Protein AF-A0A1C0SXD9-F1 (afdb_monomer)

Structure (mmCIF, N/CA/C/O backbone):
data_AF-A0A1C0SXD9-F1
#
_entry.id   AF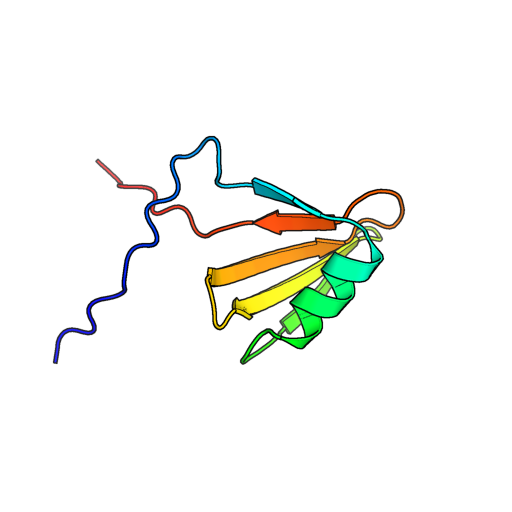-A0A1C0SXD9-F1
#
loop_
_atom_site.group_PDB
_atom_site.id
_atom_site.type_symbol
_atom_site.label_atom_id
_atom_site.label_alt_id
_atom_site.label_comp_id
_atom_site.label_asym_id
_atom_site.label_entity_id
_atom_site.label_seq_id
_atom_site.pdbx_PDB_ins_code
_atom_site.Cartn_x
_atom_site.Cartn_y
_atom_site.Cartn_z
_atom_site.occupancy
_atom_site.B_iso_or_equiv
_atom_site.auth_seq_id
_atom_site.auth_comp_id
_atom_site.auth_asym_id
_atom_site.auth_atom_id
_atom_site.pdbx_PDB_model_num
ATOM 1 N N . MET A 1 1 ? 26.746 -13.014 -15.295 1.00 37.53 1 MET A N 1
ATOM 2 C CA . MET A 1 1 ? 25.403 -13.587 -15.074 1.00 37.53 1 MET A CA 1
ATOM 3 C C . MET A 1 1 ? 24.397 -12.480 -15.335 1.00 37.53 1 MET A C 1
ATOM 5 O O . MET A 1 1 ? 24.420 -11.497 -14.611 1.00 37.53 1 MET A O 1
ATOM 9 N N . GLN A 1 2 ? 23.626 -12.566 -16.421 1.00 35.81 2 GLN A N 1
ATOM 10 C CA . GLN A 1 2 ? 22.554 -11.609 -16.705 1.00 35.81 2 GLN A CA 1
ATOM 11 C C . GLN A 1 2 ? 21.339 -12.012 -15.872 1.00 35.81 2 GLN A C 1
ATOM 13 O O . GLN A 1 2 ? 20.752 -13.068 -16.098 1.00 35.81 2 GLN A O 1
ATOM 18 N N . THR A 1 3 ? 20.995 -11.202 -14.879 1.00 41.47 3 THR A N 1
ATOM 19 C CA . THR A 1 3 ? 19.731 -11.307 -14.156 1.00 41.47 3 THR A CA 1
ATOM 20 C C . THR A 1 3 ? 18.616 -10.976 -15.143 1.00 41.47 3 THR A C 1
ATOM 22 O O . THR A 1 3 ? 18.416 -9.819 -15.504 1.00 41.47 3 THR A O 1
ATOM 25 N N . LEU A 1 4 ? 17.922 -12.007 -15.629 1.00 42.88 4 LEU A N 1
ATOM 26 C CA . LEU A 1 4 ? 16.661 -11.863 -16.348 1.00 42.88 4 LEU A CA 1
ATOM 27 C C . LEU A 1 4 ? 15.645 -11.274 -15.369 1.00 42.88 4 LEU A C 1
ATOM 29 O O . LEU A 1 4 ? 14.987 -11.993 -14.621 1.00 42.88 4 LEU A O 1
ATOM 33 N N . GLN A 1 5 ? 15.569 -9.948 -15.339 1.00 43.47 5 GLN A N 1
ATOM 34 C CA . GLN A 1 5 ? 14.498 -9.228 -14.677 1.00 43.47 5 GLN A CA 1
ATOM 35 C C . GLN A 1 5 ? 13.211 -9.616 -15.409 1.00 43.47 5 GLN A C 1
ATOM 37 O O . GLN A 1 5 ? 12.995 -9.211 -16.551 1.00 43.47 5 GLN A O 1
ATOM 42 N N . GLN A 1 6 ? 12.407 -10.488 -14.798 1.00 46.34 6 GLN A N 1
ATOM 43 C CA . GLN A 1 6 ? 11.114 -10.883 -15.343 1.00 46.34 6 GLN A CA 1
ATOM 44 C C . GLN A 1 6 ? 10.255 -9.621 -15.463 1.00 46.34 6 GLN A C 1
ATOM 46 O O . GLN A 1 6 ? 9.779 -9.074 -14.470 1.00 46.34 6 GLN A O 1
ATOM 51 N N . ALA A 1 7 ? 10.120 -9.116 -16.687 1.00 47.34 7 ALA A N 1
ATOM 52 C CA . ALA A 1 7 ? 9.286 -7.970 -16.991 1.00 47.34 7 ALA A CA 1
ATOM 53 C C . ALA A 1 7 ? 7.824 -8.400 -16.841 1.00 47.34 7 ALA A C 1
ATOM 55 O O . ALA A 1 7 ? 7.255 -9.027 -17.735 1.00 47.34 7 ALA A O 1
ATOM 56 N N . ILE A 1 8 ? 7.222 -8.103 -15.689 1.00 53.78 8 ILE A N 1
ATOM 57 C CA . ILE A 1 8 ? 5.796 -8.336 -15.463 1.00 53.78 8 ILE A CA 1
ATOM 58 C C . ILE A 1 8 ? 5.034 -7.484 -16.480 1.00 53.78 8 ILE A C 1
ATOM 60 O O . ILE A 1 8 ? 4.993 -6.259 -16.410 1.00 53.78 8 ILE A O 1
ATOM 64 N N . THR A 1 9 ? 4.491 -8.162 -17.488 1.00 46.53 9 THR A N 1
ATOM 65 C CA . THR A 1 9 ? 3.925 -7.574 -18.703 1.00 46.53 9 THR A CA 1
ATOM 66 C C . THR A 1 9 ? 2.462 -7.186 -18.474 1.00 46.53 9 THR A C 1
ATOM 68 O O . THR A 1 9 ? 1.567 -7.665 -19.166 1.00 46.53 9 THR A O 1
ATOM 71 N N . LYS A 1 10 ? 2.166 -6.361 -17.463 1.00 51.62 10 LYS A N 1
ATOM 72 C CA . LYS A 1 10 ? 0.816 -5.789 -17.346 1.00 51.62 10 LYS A CA 1
ATOM 73 C C . LYS A 1 10 ? 0.694 -4.643 -18.353 1.00 51.62 10 LYS A C 1
ATOM 75 O O . LYS A 1 10 ? 1.486 -3.706 -18.340 1.00 51.62 10 LYS A O 1
ATOM 80 N N . SER A 1 11 ? -0.283 -4.735 -19.255 1.00 54.69 11 SER A N 1
ATOM 81 C CA . SER A 1 11 ? -0.645 -3.653 -20.178 1.00 54.69 11 SER A CA 1
ATOM 82 C C . SER A 1 11 ? -0.925 -2.354 -19.400 1.00 54.69 11 SER A C 1
ATOM 84 O O . SER A 1 11 ? -1.425 -2.446 -18.281 1.00 54.69 11 SER A O 1
ATOM 86 N N . PRO A 1 12 ? -0.673 -1.150 -19.955 1.00 55.06 12 PRO A N 1
ATOM 87 C CA . PRO A 1 12 ? -0.807 0.121 -19.226 1.00 55.06 12 PRO A CA 1
ATOM 88 C C . PRO A 1 12 ? -2.162 0.319 -18.526 1.00 55.06 12 PRO A C 1
ATOM 90 O O . PRO A 1 12 ? -2.217 0.886 -17.440 1.00 55.06 12 PRO A O 1
ATOM 93 N N . ALA A 1 13 ? -3.240 -0.232 -19.094 1.00 53.69 13 ALA A N 1
ATOM 94 C CA . ALA A 1 13 ? -4.588 -0.235 -18.516 1.00 53.69 13 ALA A CA 1
ATOM 95 C C . ALA A 1 13 ? -4.738 -1.060 -17.215 1.00 53.69 13 ALA A C 1
ATOM 97 O O . ALA A 1 13 ? -5.754 -0.954 -16.544 1.00 53.69 13 ALA A O 1
ATOM 98 N N . LEU A 1 14 ? -3.744 -1.883 -16.865 1.00 64.38 14 LEU A N 1
ATOM 99 C CA . LEU A 1 14 ? -3.681 -2.730 -15.666 1.00 64.38 14 LEU A CA 1
ATOM 100 C C . LEU A 1 14 ? -2.511 -2.337 -14.744 1.00 64.38 14 LEU A C 1
ATOM 102 O 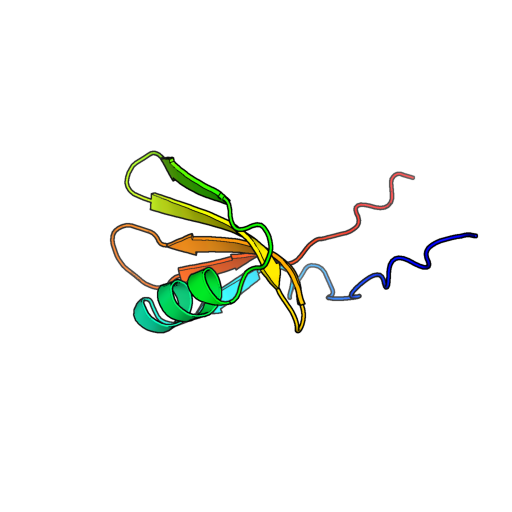O . LEU A 1 14 ? -2.129 -3.106 -13.861 1.00 64.38 14 LEU A O 1
ATOM 106 N N . SER A 1 15 ? -1.898 -1.171 -14.977 1.00 75.44 15 SER A N 1
ATOM 107 C CA . SER A 1 15 ? -0.771 -0.668 -14.176 1.00 75.44 15 SER A CA 1
ATOM 108 C C . SER A 1 15 ? -1.189 -0.190 -12.784 1.00 75.44 15 SER A C 1
ATOM 110 O O . SER A 1 15 ? -0.347 -0.104 -11.893 1.00 75.44 15 SER A O 1
ATOM 112 N N . VAL A 1 16 ? -2.485 0.064 -12.593 1.00 86.94 16 VAL A N 1
ATOM 113 C CA . VAL A 1 16 ? -3.085 0.488 -11.330 1.00 86.94 16 VAL A CA 1
ATOM 114 C C . VAL A 1 16 ? -4.237 -0.445 -10.990 1.00 86.94 16 VAL A C 1
ATOM 116 O O . VAL A 1 16 ? -5.054 -0.765 -11.853 1.00 86.94 16 VAL A O 1
ATOM 119 N N . GLN A 1 17 ? -4.301 -0.880 -9.737 1.00 90.38 17 GLN A N 1
ATOM 120 C CA . GLN A 1 17 ? -5.405 -1.681 -9.224 1.00 90.38 17 GLN A CA 1
ATOM 121 C C . GLN A 1 17 ? -5.908 -1.097 -7.908 1.00 90.38 17 GLN A C 1
ATOM 123 O O . GLN A 1 17 ? -5.150 -0.990 -6.944 1.00 90.38 17 GLN A O 1
ATOM 128 N N . ASP A 1 18 ? -7.197 -0.766 -7.870 1.00 93.88 18 ASP A N 1
ATOM 129 C CA . ASP A 1 18 ? -7.903 -0.425 -6.640 1.00 93.88 18 ASP A CA 1
ATOM 130 C C . ASP A 1 18 ? -8.078 -1.662 -5.761 1.00 93.88 18 ASP A C 1
ATOM 132 O O . ASP A 1 18 ? -8.526 -2.720 -6.216 1.00 93.88 18 ASP A O 1
ATOM 136 N N . ILE A 1 19 ? -7.752 -1.507 -4.482 1.00 94.19 19 ILE A N 1
ATOM 137 C CA . ILE A 1 19 ? -7.933 -2.528 -3.456 1.00 94.19 19 ILE A CA 1
ATOM 138 C C . ILE A 1 19 ? -8.561 -1.917 -2.198 1.00 94.19 19 ILE A C 1
ATOM 140 O O . ILE A 1 19 ? -8.355 -0.736 -1.913 1.00 94.19 19 ILE A O 1
ATOM 144 N N . PRO A 1 20 ? -9.323 -2.690 -1.409 1.00 96.75 20 PRO A N 1
ATOM 145 C CA . PRO A 1 20 ? -9.874 -2.199 -0.151 1.00 96.75 20 PRO A CA 1
ATOM 146 C C . PRO A 1 20 ? -8.790 -1.653 0.786 1.00 96.75 20 PRO A C 1
ATOM 148 O O . PRO A 1 20 ? -7.672 -2.166 0.819 1.00 96.75 20 PRO A O 1
ATOM 151 N N . TYR A 1 21 ? -9.141 -0.645 1.585 1.00 92.94 21 TYR A N 1
ATOM 152 C CA . TYR A 1 21 ? -8.222 0.032 2.506 1.00 92.94 21 TYR A CA 1
ATOM 153 C C . TYR A 1 21 ? -7.422 -0.938 3.394 1.00 92.94 21 TYR A C 1
ATOM 155 O O . TYR A 1 21 ? -6.193 -0.896 3.421 1.00 92.94 21 TYR A O 1
ATOM 163 N N . ASP A 1 22 ? -8.107 -1.870 4.061 1.00 93.75 22 ASP A N 1
ATOM 164 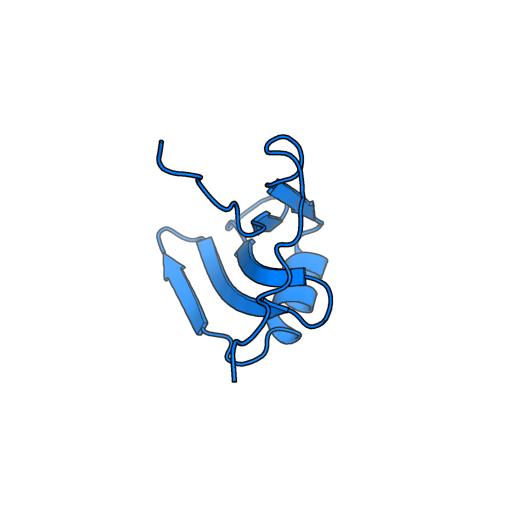C CA . ASP A 1 22 ? -7.472 -2.845 4.959 1.00 93.75 22 ASP A CA 1
ATOM 165 C C . ASP A 1 22 ? -6.548 -3.812 4.208 1.00 93.75 22 ASP A C 1
ATOM 167 O O . ASP A 1 22 ? -5.489 -4.204 4.706 1.00 93.75 22 ASP A O 1
ATOM 171 N N . MET A 1 23 ? -6.921 -4.165 2.975 1.00 95.38 23 MET A N 1
ATOM 172 C CA . MET A 1 23 ? -6.090 -4.993 2.107 1.00 95.38 23 MET A CA 1
ATOM 173 C C . MET A 1 23 ? -4.804 -4.255 1.742 1.00 95.38 23 MET A C 1
ATOM 175 O O . MET A 1 23 ? -3.742 -4.860 1.784 1.00 95.38 23 MET A O 1
ATOM 179 N N . ALA A 1 24 ? -4.860 -2.949 1.472 1.00 94.25 24 ALA A N 1
ATOM 180 C CA . ALA A 1 24 ? -3.670 -2.167 1.146 1.00 94.25 24 ALA A CA 1
ATOM 181 C C . ALA A 1 24 ? -2.636 -2.160 2.280 1.00 94.25 24 ALA A C 1
ATOM 183 O O . ALA A 1 24 ? -1.438 -2.295 2.025 1.00 94.25 24 ALA A O 1
ATOM 184 N N . TRP A 1 25 ? -3.088 -2.095 3.535 1.00 94.50 25 TRP A N 1
ATOM 185 C CA . TRP A 1 25 ? -2.205 -2.271 4.690 1.00 94.50 25 TRP A CA 1
ATOM 186 C C . TRP A 1 25 ? -1.615 -3.678 4.757 1.00 94.50 25 TRP A C 1
ATOM 188 O O . TRP A 1 25 ? -0.417 -3.825 4.996 1.00 94.50 25 TRP A O 1
ATOM 198 N N . SER A 1 26 ? -2.431 -4.709 4.519 1.00 94.75 26 SER A N 1
ATOM 199 C 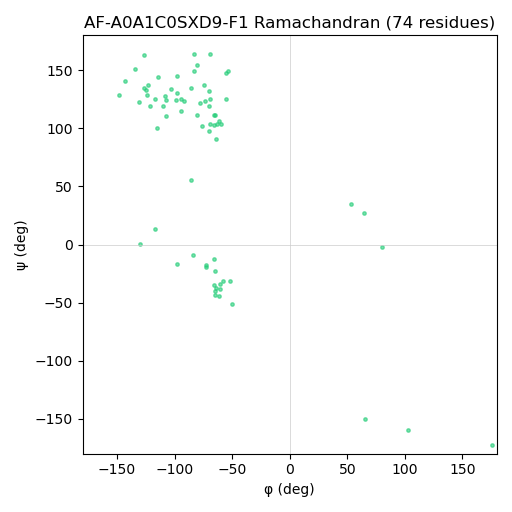CA . SER A 1 26 ? -1.962 -6.098 4.505 1.00 94.75 26 SER A CA 1
ATOM 200 C C . SER A 1 26 ? -0.916 -6.346 3.417 1.00 94.75 26 SER A C 1
ATOM 202 O O . SER A 1 26 ? 0.115 -6.951 3.703 1.00 94.75 26 SER A O 1
ATOM 204 N N . GLU A 1 27 ? -1.131 -5.838 2.203 1.00 93.19 27 GLU A N 1
ATOM 205 C CA . GLU A 1 27 ? -0.174 -5.948 1.098 1.00 93.19 27 GLU A CA 1
ATOM 206 C C . GLU A 1 27 ? 1.136 -5.200 1.404 1.00 93.19 27 GLU A C 1
ATOM 208 O O . GLU A 1 27 ? 2.218 -5.709 1.117 1.00 93.19 27 GLU A O 1
ATOM 213 N N . GLY A 1 28 ? 1.073 -4.039 2.071 1.00 91.88 28 GLY A N 1
ATOM 214 C CA . GLY A 1 28 ? 2.263 -3.291 2.503 1.00 91.88 28 GLY A CA 1
ATOM 215 C C . GLY A 1 28 ? 3.170 -4.069 3.457 1.00 91.88 28 GLY A C 1
ATOM 216 O O . GLY A 1 28 ? 4.394 -3.949 3.378 1.00 91.88 28 GLY A O 1
ATOM 217 N N . LEU A 1 29 ? 2.588 -4.910 4.316 1.00 93.38 29 LEU A N 1
ATOM 218 C CA . LEU A 1 29 ? 3.335 -5.766 5.246 1.00 93.38 29 LEU A CA 1
ATOM 219 C C . LEU A 1 29 ? 4.035 -6.945 4.557 1.00 93.38 29 LEU A C 1
ATOM 221 O O . LEU A 1 29 ? 4.963 -7.512 5.131 1.00 93.38 29 LEU A O 1
ATOM 225 N N . LYS A 1 30 ? 3.609 -7.318 3.346 1.00 93.25 30 LYS A N 1
ATOM 226 C CA . LYS A 1 30 ? 4.218 -8.408 2.568 1.00 93.25 30 LYS A CA 1
ATOM 227 C C . L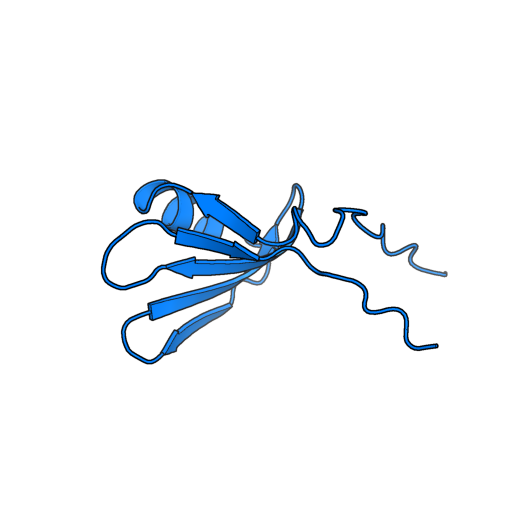YS A 1 30 ? 5.443 -7.961 1.769 1.00 93.25 30 LYS A C 1
ATOM 229 O O . LYS A 1 30 ? 6.113 -8.804 1.180 1.00 93.25 30 LYS A O 1
ATOM 234 N N . LEU A 1 31 ? 5.718 -6.658 1.703 1.00 92.00 31 LEU A N 1
ATOM 235 C CA . LEU A 1 31 ? 6.816 -6.121 0.906 1.00 92.00 31 LEU A CA 1
ATOM 236 C C . LEU A 1 31 ? 8.173 -6.409 1.555 1.00 92.00 31 LEU A C 1
ATOM 238 O O . LEU A 1 31 ? 8.458 -5.979 2.675 1.00 92.00 31 LEU A O 1
ATOM 242 N N . GLU A 1 32 ? 9.055 -7.061 0.808 1.00 92.62 32 GLU A N 1
ATOM 243 C CA . GLU A 1 32 ? 10.461 -7.179 1.174 1.00 92.62 32 GLU A CA 1
ATOM 244 C C . GLU A 1 32 ? 11.182 -5.848 0.923 1.00 92.62 32 GLU A C 1
ATOM 246 O O . GLU A 1 32 ? 10.965 -5.179 -0.093 1.00 92.62 32 GLU A O 1
ATOM 251 N N . GLY A 1 33 ? 12.038 -5.441 1.867 1.00 90.31 33 GLY A N 1
ATOM 252 C CA . GLY A 1 33 ? 12.730 -4.148 1.801 1.00 90.31 33 GLY A CA 1
ATOM 253 C C . GLY A 1 33 ? 11.788 -2.941 1.880 1.00 90.31 33 GLY A C 1
ATOM 254 O O . GLY A 1 33 ? 12.106 -1.888 1.335 1.00 90.31 33 GLY A O 1
ATOM 255 N N . CYS A 1 34 ? 10.627 -3.108 2.524 1.00 91.88 34 CYS A N 1
ATOM 256 C CA . CYS A 1 34 ? 9.573 -2.104 2.595 1.00 91.88 34 CYS A CA 1
ATOM 257 C C . CYS A 1 34 ? 10.067 -0.758 3.147 1.00 91.88 34 CYS A C 1
ATOM 259 O O . CYS A 1 34 ? 10.580 -0.669 4.265 1.00 91.88 34 CYS A O 1
ATOM 261 N N . VAL A 1 35 ? 9.832 0.301 2.376 1.00 93.94 35 VAL A N 1
ATOM 262 C CA . VAL A 1 35 ? 9.986 1.690 2.801 1.00 93.94 35 VAL A CA 1
ATOM 263 C C . VAL A 1 35 ? 8.603 2.312 2.902 1.00 93.94 35 VAL A C 1
ATOM 265 O O . VAL A 1 35 ? 7.884 2.415 1.909 1.00 93.94 35 VAL A O 1
ATOM 268 N N . ARG A 1 36 ? 8.241 2.754 4.108 1.00 95.25 36 ARG A N 1
ATOM 269 C CA . ARG A 1 36 ? 7.021 3.522 4.366 1.00 95.25 36 ARG A CA 1
ATOM 270 C C . ARG A 1 36 ? 7.338 5.011 4.337 1.00 95.25 36 ARG A C 1
ATOM 272 O O . ARG A 1 36 ? 8.179 5.477 5.101 1.00 95.25 36 ARG A O 1
ATOM 279 N N . THR A 1 37 ? 6.617 5.750 3.507 1.00 94.94 37 THR A N 1
ATOM 280 C CA . THR A 1 37 ? 6.676 7.212 3.437 1.00 94.94 37 THR A CA 1
ATOM 281 C C . THR A 1 37 ? 5.289 7.786 3.673 1.00 94.94 37 THR A C 1
ATOM 283 O O . THR A 1 37 ? 4.313 7.289 3.121 1.00 94.94 37 THR A O 1
ATOM 286 N N . GLU A 1 38 ? 5.190 8.849 4.461 1.00 95.19 38 GLU A N 1
ATOM 287 C CA . GLU A 1 38 ? 3.947 9.602 4.628 1.00 95.19 38 GLU A CA 1
ATOM 288 C C . GLU A 1 38 ? 4.074 10.946 3.920 1.00 95.19 38 GLU A C 1
ATOM 290 O O . GLU A 1 38 ? 5.045 11.679 4.125 1.00 95.19 38 GLU A O 1
ATOM 295 N N . ARG A 1 39 ? 3.108 11.268 3.058 1.00 87.56 39 ARG A N 1
ATOM 296 C CA . ARG A 1 39 ? 3.101 12.523 2.307 1.00 87.56 39 ARG A CA 1
ATOM 297 C C . ARG A 1 39 ? 1.673 12.980 2.056 1.00 87.56 39 ARG A C 1
ATOM 299 O O . ARG A 1 39 ? 0.859 12.213 1.562 1.00 87.56 39 ARG A O 1
ATOM 306 N N . GLU A 1 40 ? 1.387 14.239 2.391 1.00 88.50 40 GLU A N 1
ATOM 307 C CA . GLU A 1 40 ? 0.093 14.888 2.110 1.00 88.50 40 GLU A CA 1
ATOM 308 C C . GLU A 1 40 ? -1.118 14.086 2.640 1.00 88.50 40 GLU A C 1
ATOM 310 O O . GLU A 1 40 ? -2.187 14.059 2.041 1.00 88.50 40 GLU A O 1
ATOM 315 N N . GLY A 1 41 ? -0.945 13.412 3.784 1.00 89.25 41 GLY A N 1
ATOM 316 C CA . GLY A 1 41 ? -1.982 12.591 4.419 1.00 89.25 41 GLY A CA 1
ATOM 317 C C . GLY A 1 41 ? -2.156 11.190 3.824 1.00 89.25 41 GLY A C 1
ATOM 318 O O . GLY A 1 41 ? -2.954 10.418 4.346 1.00 89.25 41 GLY A O 1
ATOM 319 N N . ALA A 1 42 ? -1.407 10.836 2.777 1.00 93.12 42 ALA A N 1
ATOM 320 C CA . ALA A 1 42 ? -1.346 9.484 2.240 1.00 93.12 42 ALA A CA 1
ATOM 321 C C . ALA A 1 42 ? -0.117 8.733 2.772 1.00 93.12 42 ALA A C 1
ATOM 323 O O . ALA A 1 42 ? 0.962 9.305 2.952 1.00 93.12 42 ALA A O 1
ATOM 324 N N . THR A 1 43 ? -0.277 7.431 2.987 1.00 96.06 43 THR A N 1
ATOM 325 C CA . THR A 1 43 ? 0.835 6.514 3.263 1.00 96.06 43 THR A CA 1
ATOM 326 C C . THR A 1 43 ? 1.216 5.802 1.975 1.00 96.06 43 THR A C 1
ATOM 328 O O . THR A 1 43 ? 0.357 5.255 1.291 1.00 96.06 43 THR A O 1
ATOM 331 N N . VAL A 1 44 ? 2.501 5.794 1.640 1.00 94.56 44 VAL A N 1
ATOM 332 C CA . VAL A 1 44 ? 3.048 5.082 0.486 1.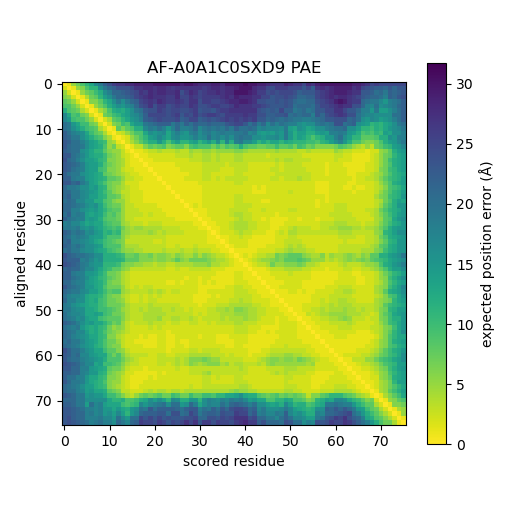00 9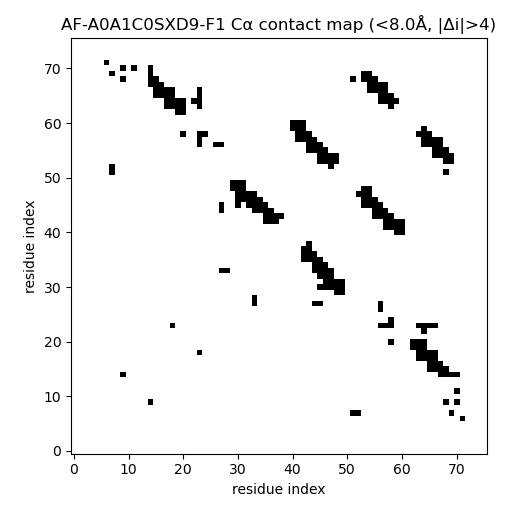4.56 44 VAL A CA 1
ATOM 333 C C . VAL A 1 44 ? 4.020 4.024 0.978 1.00 94.56 44 VAL A C 1
ATOM 335 O O . VAL A 1 44 ? 4.971 4.341 1.694 1.00 94.56 44 VAL A O 1
ATOM 338 N N . PHE A 1 45 ? 3.796 2.779 0.579 1.00 95.06 45 PHE A N 1
ATOM 339 C CA . PHE A 1 45 ? 4.759 1.701 0.742 1.00 95.06 45 PHE A CA 1
ATOM 340 C C . PHE A 1 45 ? 5.444 1.403 -0.586 1.00 95.06 45 PHE A C 1
ATOM 342 O O . PHE A 1 45 ? 4.778 1.262 -1.610 1.00 95.06 45 PHE A O 1
ATOM 349 N N . THR A 1 46 ? 6.763 1.261 -0.554 1.00 91.38 46 THR A N 1
ATOM 350 C CA . THR A 1 46 ? 7.573 0.851 -1.705 1.00 91.38 46 THR A CA 1
ATOM 351 C C . THR A 1 46 ? 8.394 -0.368 -1.325 1.00 91.38 46 THR A C 1
ATOM 353 O O . THR A 1 46 ? 9.033 -0.369 -0.274 1.00 91.38 46 THR A O 1
ATOM 356 N N . GLY A 1 47 ? 8.412 -1.394 -2.171 1.00 90.19 47 GLY A N 1
ATOM 357 C CA . GLY A 1 47 ? 9.223 -2.587 -1.934 1.00 90.19 47 GLY A CA 1
ATOM 358 C C . GLY A 1 47 ? 8.999 -3.676 -2.976 1.00 90.19 47 GLY A C 1
ATOM 359 O O . GLY A 1 47 ? 8.314 -3.465 -3.982 1.00 90.19 47 GLY A O 1
ATOM 360 N N . VAL A 1 48 ? 9.584 -4.846 -2.729 1.00 89.94 48 VAL A N 1
ATOM 361 C CA . VAL A 1 48 ? 9.434 -6.024 -3.591 1.00 89.94 48 VAL A CA 1
ATOM 362 C C . VAL A 1 48 ? 8.296 -6.883 -3.047 1.00 89.94 48 VAL A C 1
ATOM 364 O O . VAL A 1 48 ? 8.392 -7.428 -1.951 1.00 89.94 48 VAL A O 1
ATOM 367 N N . HIS A 1 49 ? 7.213 -7.016 -3.804 1.00 89.00 49 HIS A N 1
ATOM 368 C CA . HIS A 1 49 ? 6.124 -7.930 -3.481 1.00 89.00 49 HIS A CA 1
ATOM 369 C C . HIS A 1 49 ? 6.428 -9.337 -4.016 1.00 89.00 49 HIS A C 1
ATOM 371 O O . HIS A 1 49 ? 6.791 -9.455 -5.194 1.00 89.00 49 HIS A O 1
ATOM 377 N N . PRO A 1 50 ? 6.218 -10.411 -3.231 1.00 85.06 50 PRO A N 1
ATOM 378 C CA . PRO A 1 50 ? 6.563 -11.779 -3.635 1.00 85.06 50 PRO A CA 1
ATOM 379 C C . PRO A 1 50 ? 5.865 -12.230 -4.926 1.00 85.06 50 PRO A C 1
ATOM 381 O O . PRO A 1 50 ? 6.428 -12.991 -5.706 1.00 85.06 50 PRO A O 1
ATOM 384 N N . GLU A 1 51 ? 4.655 -11.730 -5.183 1.00 84.50 51 GLU A N 1
ATOM 385 C CA . GLU A 1 51 ? 3.860 -12.113 -6.359 1.00 84.50 51 GLU A CA 1
ATOM 386 C C . GLU A 1 51 ? 3.956 -11.118 -7.524 1.00 84.50 51 GLU A C 1
ATOM 388 O O . GLU A 1 51 ? 3.538 -11.422 -8.643 1.00 84.50 51 GLU A O 1
ATOM 393 N N . HIS A 1 52 ? 4.420 -9.891 -7.271 1.00 80.88 52 HIS A N 1
ATOM 394 C CA . HIS A 1 52 ? 4.265 -8.774 -8.215 1.00 80.88 52 HIS A CA 1
ATOM 395 C C . HIS A 1 52 ? 5.562 -8.013 -8.499 1.00 80.88 52 HIS A C 1
ATOM 397 O O . HIS A 1 52 ? 5.546 -7.064 -9.284 1.00 80.88 52 HIS A O 1
ATOM 403 N N . GLY A 1 53 ? 6.681 -8.414 -7.896 1.00 84.44 53 GLY A N 1
ATOM 404 C CA . GLY A 1 53 ? 7.944 -7.697 -8.018 1.00 84.44 53 GLY A CA 1
ATOM 405 C C . GLY A 1 53 ? 7.871 -6.304 -7.388 1.00 84.44 53 GLY A C 1
ATOM 406 O O . GLY A 1 53 ? 7.140 -6.084 -6.427 1.00 84.44 53 GLY A O 1
ATOM 407 N N . ASN A 1 54 ? 8.649 -5.356 -7.909 1.00 87.62 54 ASN A N 1
ATOM 408 C CA . ASN A 1 54 ? 8.707 -3.993 -7.373 1.00 87.62 54 ASN A CA 1
ATOM 409 C C . ASN A 1 54 ? 7.378 -3.262 -7.562 1.00 87.62 54 ASN A C 1
ATOM 411 O O . ASN A 1 54 ? 7.055 -2.894 -8.689 1.00 87.62 54 ASN A O 1
ATOM 415 N N . ILE A 1 55 ? 6.654 -2.987 -6.482 1.00 88.50 55 ILE A N 1
ATOM 416 C CA . ILE A 1 55 ? 5.388 -2.247 -6.534 1.00 88.50 55 ILE A CA 1
ATOM 417 C C . ILE A 1 55 ? 5.403 -1.059 -5.578 1.00 88.50 55 ILE A C 1
ATOM 419 O O . ILE A 1 55 ? 6.218 -0.986 -4.653 1.00 88.50 55 ILE A O 1
ATOM 423 N N . HIS A 1 56 ? 4.464 -0.144 -5.801 1.00 91.88 56 HIS A N 1
ATOM 424 C CA . HIS A 1 56 ? 4.099 0.860 -4.809 1.00 91.88 56 HIS A CA 1
ATOM 425 C C . HIS A 1 56 ? 2.666 0.624 -4.355 1.00 91.88 56 HIS A C 1
ATOM 427 O O . HIS A 1 56 ? 1.807 0.257 -5.155 1.00 91.88 56 HIS A O 1
ATOM 433 N N . ILE A 1 57 ? 2.407 0.865 -3.079 1.00 93.69 57 ILE A N 1
ATOM 434 C CA . ILE A 1 57 ? 1.079 0.775 -2.485 1.00 93.69 57 ILE A CA 1
ATOM 435 C C . ILE A 1 57 ? 0.757 2.138 -1.903 1.00 93.69 57 ILE A C 1
ATOM 437 O O . ILE A 1 57 ? 1.478 2.615 -1.031 1.00 93.69 57 ILE A O 1
ATOM 441 N N . VAL A 1 58 ? -0.303 2.773 -2.391 1.00 94.88 58 VAL A N 1
ATOM 442 C CA . VAL A 1 58 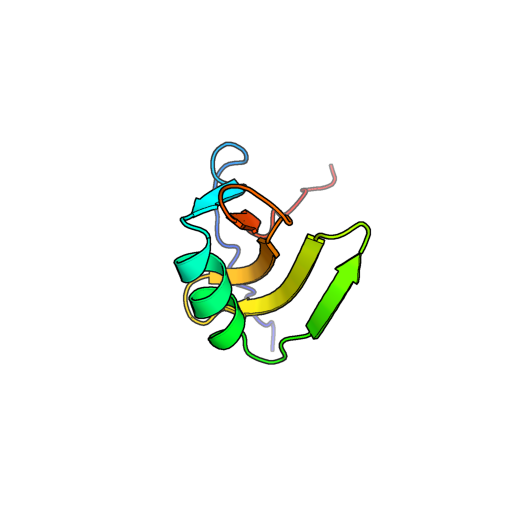? -0.747 4.085 -1.916 1.00 94.88 58 VAL A CA 1
ATOM 443 C C . VAL A 1 58 ? -2.017 3.906 -1.104 1.00 94.88 58 VAL A C 1
ATOM 445 O O . VAL A 1 58 ? -3.001 3.359 -1.593 1.00 94.88 58 VAL A O 1
ATOM 448 N N . ILE A 1 59 ? -1.999 4.387 0.131 1.00 95.94 59 ILE A N 1
ATOM 449 C CA . ILE A 1 59 ? -3.124 4.365 1.057 1.00 95.94 59 ILE A CA 1
ATOM 450 C C . ILE A 1 59 ? -3.519 5.819 1.335 1.00 95.94 59 ILE A C 1
ATOM 452 O O . ILE A 1 59 ? -2.838 6.496 2.113 1.00 95.94 59 ILE A O 1
ATOM 456 N N . PRO A 1 60 ? -4.572 6.339 0.681 1.00 94.31 60 PRO A N 1
ATOM 457 C CA . PRO A 1 60 ? -5.068 7.683 0.946 1.00 94.31 60 PRO A CA 1
ATOM 458 C C . PRO A 1 60 ? -5.713 7.763 2.339 1.00 94.31 60 PRO A C 1
ATOM 460 O O . PRO A 1 60 ? -6.059 6.736 2.919 1.00 94.31 60 PRO A O 1
ATOM 463 N N . PRO A 1 61 ? -5.935 8.968 2.888 1.00 92.44 61 PRO A N 1
ATOM 464 C CA . PRO A 1 61 ? -6.576 9.121 4.196 1.00 92.44 61 PRO A CA 1
ATOM 465 C C . PRO A 1 61 ? -8.038 8.643 4.212 1.00 92.44 61 PRO A C 1
ATOM 467 O O . PRO A 1 61 ? -8.567 8.325 5.274 1.00 92.44 61 PRO A O 1
ATOM 470 N N . VAL A 1 62 ? -8.696 8.601 3.048 1.00 91.56 62 VAL A N 1
ATOM 471 C CA . VAL A 1 62 ? -10.075 8.130 2.873 1.00 91.56 62 VAL A CA 1
ATOM 472 C C . VAL A 1 62 ? -10.186 7.389 1.540 1.00 91.56 62 VAL A C 1
ATOM 474 O O . VAL A 1 62 ? -9.641 7.848 0.537 1.00 91.56 62 VAL A O 1
ATOM 477 N N . GLY A 1 63 ? -10.938 6.288 1.518 1.00 92.44 63 GLY A N 1
ATOM 478 C CA . GLY A 1 63 ? -11.234 5.517 0.309 1.00 92.44 63 GLY A CA 1
ATOM 479 C C . GLY A 1 63 ? -10.415 4.233 0.188 1.00 92.44 63 GLY A C 1
ATOM 480 O O . GLY A 1 63 ? -9.928 3.697 1.180 1.00 92.44 63 GLY A O 1
ATOM 481 N N . ASN A 1 64 ? -10.311 3.725 -1.037 1.00 94.94 64 ASN A N 1
ATOM 482 C CA . ASN A 1 64 ? -9.556 2.516 -1.361 1.00 94.94 64 ASN A CA 1
ATOM 483 C C . ASN A 1 64 ? -8.057 2.809 -1.486 1.00 94.94 64 ASN A C 1
ATOM 485 O O . ASN A 1 64 ? -7.656 3.931 -1.791 1.00 94.94 64 ASN A O 1
ATOM 489 N N . GLY A 1 65 ? -7.236 1.785 -1.263 1.00 94.56 65 GLY A N 1
ATOM 490 C CA . GLY A 1 65 ? -5.818 1.832 -1.593 1.00 94.56 65 GLY A CA 1
ATOM 491 C C . GLY A 1 65 ? -5.568 1.499 -3.061 1.00 94.56 65 GLY A C 1
ATOM 492 O O . GLY A 1 65 ? -6.414 0.920 -3.741 1.00 94.56 65 GLY A O 1
ATOM 493 N N . LEU A 1 66 ? -4.378 1.839 -3.540 1.00 93.50 66 LEU A N 1
ATOM 494 C CA . LEU A 1 66 ? -3.954 1.620 -4.919 1.00 93.50 66 LEU A CA 1
ATOM 495 C C . LEU A 1 66 ? -2.668 0.800 -4.950 1.00 93.50 66 LEU A C 1
ATOM 497 O O . LEU A 1 66 ? -1.679 1.179 -4.322 1.00 93.50 66 LEU A O 1
ATOM 501 N N . LEU A 1 67 ? -2.660 -0.281 -5.728 1.00 91.56 67 LEU A N 1
ATOM 502 C CA . LEU A 1 67 ? -1.440 -0.976 -6.137 1.00 91.56 67 LEU A CA 1
ATOM 503 C C . LEU A 1 67 ? -0.959 -0.400 -7.464 1.00 91.56 67 LEU A C 1
ATOM 505 O O . LEU A 1 67 ? -1.689 -0.418 -8.454 1.00 91.56 67 LEU A O 1
ATOM 509 N N . LEU A 1 68 ? 0.280 0.077 -7.484 1.00 89.69 68 LEU A N 1
ATOM 510 C CA . LEU A 1 68 ? 0.959 0.579 -8.670 1.00 89.69 68 LEU A CA 1
ATOM 511 C C . LEU A 1 68 ? 2.023 -0.437 -9.086 1.00 89.69 68 LEU A C 1
ATOM 513 O O . LEU A 1 68 ? 3.033 -0.624 -8.399 1.00 89.69 68 LEU A O 1
ATOM 517 N N . PHE A 1 69 ? 1.780 -1.098 -10.213 1.00 84.88 69 PHE A N 1
ATOM 518 C CA . PHE A 1 69 ? 2.700 -2.064 -10.803 1.00 84.88 69 PHE A CA 1
ATOM 519 C C . PHE A 1 69 ? 3.773 -1.344 -11.631 1.00 84.88 69 PHE A C 1
ATOM 521 O O . PHE A 1 69 ? 3.502 -0.288 -12.212 1.00 84.88 69 PHE A O 1
ATOM 528 N N . PRO A 1 70 ? 4.991 -1.901 -11.726 1.00 70.00 70 PRO A N 1
ATOM 529 C CA . PRO A 1 70 ? 6.060 -1.275 -12.480 1.00 70.00 70 PRO A CA 1
ATOM 530 C C . PRO A 1 70 ? 5.712 -1.337 -13.968 1.00 70.00 70 PRO A C 1
ATOM 532 O O . PRO A 1 70 ? 5.469 -2.408 -14.521 1.00 70.00 70 PRO A O 1
ATOM 535 N N . PHE A 1 71 ? 5.703 -0.184 -14.628 1.00 58.81 71 PHE A N 1
ATOM 536 C CA . PHE A 1 71 ? 5.633 -0.102 -16.080 1.00 58.81 71 PHE A CA 1
ATOM 537 C C . PHE A 1 71 ? 7.044 0.111 -16.619 1.00 58.81 71 PHE A C 1
ATOM 539 O O . PHE A 1 71 ? 7.746 1.046 -16.240 1.00 58.81 71 PHE A O 1
ATOM 546 N N . VAL A 1 72 ? 7.468 -0.770 -17.521 1.00 50.22 72 VAL A N 1
ATOM 547 C CA . VAL A 1 72 ? 8.671 -0.531 -18.314 1.00 50.22 72 VAL A CA 1
ATOM 548 C C . VAL A 1 72 ? 8.278 0.489 -19.381 1.00 50.22 72 VAL A C 1
ATOM 550 O O . VAL A 1 72 ? 7.611 0.144 -20.355 1.00 50.22 72 VAL A O 1
ATOM 553 N N . THR A 1 73 ? 8.632 1.762 -19.204 1.00 46.19 73 THR A N 1
ATOM 554 C CA . THR A 1 73 ? 8.630 2.709 -20.325 1.00 46.19 73 THR A CA 1
ATOM 555 C C . THR A 1 73 ? 9.758 2.295 -21.262 1.00 46.19 73 THR A C 1
ATOM 557 O O . THR A 1 73 ? 10.927 2.515 -20.951 1.00 46.19 73 THR A O 1
ATOM 560 N N . HIS A 1 74 ? 9.428 1.660 -22.389 1.00 40.56 74 HIS A N 1
ATOM 561 C CA . HIS A 1 74 ? 10.373 1.557 -23.498 1.00 40.56 74 HIS A CA 1
ATOM 562 C C . HIS A 1 74 ? 10.630 2.973 -24.018 1.00 40.56 74 HIS A C 1
ATOM 564 O O . HIS A 1 74 ? 9.734 3.610 -24.572 1.00 40.56 74 HIS A O 1
ATOM 570 N N . SER A 1 75 ? 11.843 3.470 -23.805 1.00 40.22 75 SER A N 1
ATOM 571 C CA . SER A 1 75 ? 12.365 4.628 -24.522 1.00 40.22 75 SER A CA 1
ATOM 572 C C . SER A 1 75 ? 12.612 4.198 -25.970 1.00 40.22 75 SER A C 1
ATOM 574 O O . SER A 1 75 ? 13.374 3.255 -26.189 1.00 40.22 75 SER A O 1
ATOM 576 N N . PHE A 1 76 ? 11.934 4.836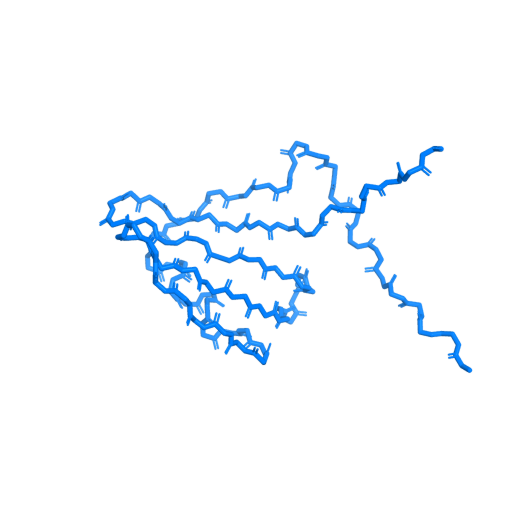 -26.925 1.00 47.81 76 PHE A N 1
ATOM 577 C CA . PHE A 1 76 ? 12.278 4.748 -28.348 1.00 47.81 76 PHE A CA 1
ATOM 578 C C . PHE A 1 76 ? 13.465 5.659 -28.660 1.00 47.81 76 PHE A C 1
ATOM 580 O O . PHE A 1 76 ? 13.533 6.750 -28.045 1.00 47.81 76 PHE A O 1
#

Foldseek 3Di:
DDPPPPPPPDDPVRQKDWDALVVLVVQLVQFDVWDWDDDPQKIKIWHQHPVQGTWIWIRHNDDTIMIGGDDPPPDD

Secondary structure (DSSP, 8-state):
-----------GGGSEEEE-HHHHHHHHHT-EEEEEEEETTEEEEEEEETTTEEEEEEE-SSS-EEEEPPP-----

pLDDT: mean 79.75, std 19.84, range [35.81, 96.75]

Sequence (76 aa):
MQTLQQAITKSPALSVQDIPYDMAWSEGLKLEGCVRTEREGATVFTGVHPEHGNIHIVIPPVGNGLLLFPFVTHSF

Mean predicted aligned error: 8.75 Å

Solvent-accessible surface area (backbone atoms only — not comparable to full-atom values): 4537 Å² total; per-residue (Å²): 134,85,80,80,75,79,74,68,82,59,54,80,93,59,30,58,44,82,38,55,45,72,53,41,57,55,55,48,72,58,25,49,84,54,44,82,46,79,56,97,70,24,41,35,34,38,27,36,31,91,92,66,43,57,34,36,37,40,37,49,81,71,69,56,8,37,40,38,49,62,74,84,78,80,82,129

Radius of gyration: 13.26 Å; Cα contacts (8 Å, |Δi|>4): 132; chains: 1; bounding box: 37×28×34 Å

Nearest PDB structures (foldseek):
  2jki-assembly3_C  TM=6.567E-01  e=1.159E+00  Hordeum vulgare
  2mhg-assembly1_B  TM=5.815E-01  e=4.594E+00  Pseudomonas aeruginosa PAO1
  9c3c-assembly1_n  TM=4.997E-01  e=3.021E+00  Oryctolagus cuniculus
  7mjb-assembly2_B  TM=3.775E-01  e=3.839E+00  Oplophorus gracilirostris